Protein AF-A0A4Q5WDX4-F1 (afdb_monomer_lite)

Radius of gyration: 22.47 Å; chains: 1; bounding bo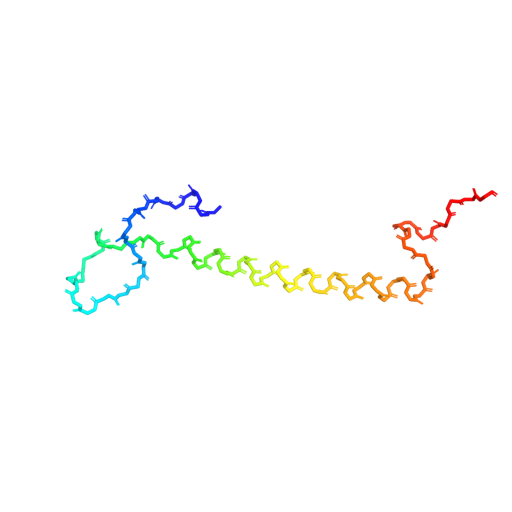x: 47×30×54 Å

Foldseek 3Di:
DVVVFPDDPQADQDDDPVDPPDPVSHGDCVVVVVVVVVVVVVVVVVVVVVVVQVVVCVVLVDSDPVSDDPDD

Structure (mmCIF, N/CA/C/O backbone):
data_AF-A0A4Q5WDX4-F1
#
_entry.id   AF-A0A4Q5WDX4-F1
#
loop_
_atom_site.group_PDB
_atom_site.id
_atom_site.type_symbol
_atom_site.label_atom_id
_atom_site.label_alt_id
_atom_site.label_comp_id
_atom_site.label_asym_id
_atom_site.label_entity_id
_atom_site.label_seq_id
_atom_site.pdbx_PDB_ins_code
_atom_site.Cartn_x
_atom_site.Cartn_y
_atom_site.Cartn_z
_atom_site.occupancy
_atom_site.B_iso_or_equiv
_atom_site.auth_seq_id
_atom_site.auth_comp_id
_atom_site.auth_asym_id
_atom_site.auth_atom_id
_atom_site.pdbx_PDB_model_num
ATOM 1 N N . ILE A 1 1 ? 5.296 9.580 -5.539 1.00 66.81 1 ILE A N 1
ATOM 2 C CA . ILE A 1 1 ? 6.286 8.526 -5.888 1.00 66.81 1 ILE A CA 1
ATOM 3 C C . ILE A 1 1 ? 6.230 8.208 -7.378 1.00 66.81 1 ILE A C 1
ATOM 5 O O . ILE A 1 1 ? 7.203 8.492 -8.055 1.00 66.81 1 ILE A O 1
ATOM 9 N N . PHE A 1 2 ? 5.098 7.730 -7.910 1.00 64.88 2 PHE A N 1
ATOM 10 C CA . PHE A 1 2 ? 4.971 7.379 -9.335 1.00 64.88 2 PHE A CA 1
ATOM 11 C C . PHE A 1 2 ? 5.321 8.538 -10.294 1.00 64.88 2 PHE A C 1
ATOM 13 O O . PHE A 1 2 ? 6.107 8.356 -11.209 1.00 64.88 2 PHE A O 1
ATOM 20 N N . ALA A 1 3 ? 4.848 9.760 -10.012 1.00 69.19 3 ALA A N 1
ATOM 21 C CA . ALA A 1 3 ? 5.153 10.958 -10.810 1.00 69.19 3 ALA A CA 1
ATOM 22 C C . ALA A 1 3 ? 6.618 11.450 -10.727 1.00 69.19 3 ALA A C 1
ATOM 24 O O . ALA A 1 3 ? 7.024 12.284 -11.527 1.00 69.19 3 ALA A O 1
ATOM 25 N N . MET A 1 4 ? 7.408 10.955 -9.765 1.00 73.19 4 MET A N 1
ATOM 26 C CA . MET A 1 4 ? 8.833 11.300 -9.618 1.00 73.19 4 MET A CA 1
ATOM 27 C C . MET A 1 4 ? 9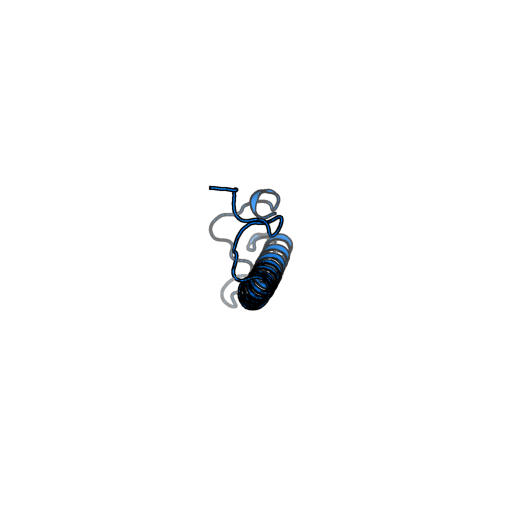.739 10.351 -10.420 1.00 73.19 4 MET A C 1
ATOM 29 O O . MET A 1 4 ? 10.912 10.649 -10.628 1.00 73.19 4 MET A O 1
ATOM 33 N N . GLY A 1 5 ? 9.208 9.202 -10.851 1.00 66.25 5 GLY A N 1
ATOM 34 C CA . GLY A 1 5 ? 9.893 8.263 -11.730 1.00 66.25 5 GLY A CA 1
ATOM 35 C C . GLY A 1 5 ? 9.714 8.693 -13.175 1.00 66.25 5 GLY A C 1
ATOM 36 O O . GLY A 1 5 ? 8.585 8.916 -13.597 1.00 66.25 5 GLY A O 1
ATOM 37 N N . ARG A 1 6 ? 10.810 8.825 -13.927 1.00 69.69 6 ARG A N 1
ATOM 38 C CA . ARG A 1 6 ? 10.815 9.187 -15.354 1.00 69.69 6 ARG A CA 1
ATOM 39 C C . ARG A 1 6 ? 9.777 8.365 -16.133 1.00 69.69 6 ARG A C 1
ATOM 41 O O . ARG A 1 6 ? 10.031 7.213 -16.474 1.00 69.69 6 ARG A O 1
ATOM 48 N N . LEU A 1 7 ? 8.618 8.969 -16.398 1.00 70.94 7 LEU A N 1
ATOM 49 C CA . LEU A 1 7 ? 7.486 8.310 -17.043 1.00 70.94 7 LEU A CA 1
ATOM 50 C C . LEU A 1 7 ? 7.850 7.981 -18.494 1.00 70.94 7 LEU A C 1
ATOM 52 O O . LEU A 1 7 ? 8.119 8.877 -19.294 1.00 70.94 7 LEU A O 1
ATOM 56 N N . ARG A 1 8 ? 7.863 6.687 -18.819 1.00 75.69 8 ARG A N 1
ATOM 57 C CA . ARG A 1 8 ? 7.975 6.168 -20.184 1.00 75.69 8 ARG A CA 1
ATOM 58 C C . ARG A 1 8 ? 6.685 5.450 -20.551 1.00 75.69 8 ARG A C 1
ATOM 60 O O . ARG A 1 8 ? 6.138 4.711 -19.737 1.00 75.69 8 ARG A O 1
ATOM 67 N N . VAL A 1 9 ? 6.216 5.695 -21.767 1.00 80.31 9 VAL A N 1
ATOM 68 C CA . VAL A 1 9 ? 5.040 5.039 -22.349 1.00 80.31 9 VAL A CA 1
ATOM 69 C C . VAL A 1 9 ? 5.501 3.752 -23.037 1.00 80.31 9 VAL A C 1
ATOM 71 O O . VAL A 1 9 ? 6.603 3.727 -23.581 1.00 80.31 9 VAL A O 1
ATOM 74 N N . ASP A 1 10 ? 4.693 2.693 -22.963 1.00 81.81 10 ASP A N 1
ATOM 75 C CA . ASP A 1 10 ? 4.917 1.395 -23.626 1.00 81.81 10 ASP A CA 1
ATOM 76 C C . ASP A 1 10 ? 6.242 0.677 -23.298 1.00 81.81 10 ASP A C 1
ATOM 78 O O . ASP A 1 10 ? 6.740 -0.127 -24.078 1.00 81.81 10 ASP A O 1
ATOM 82 N N . ALA A 1 11 ? 6.800 0.925 -22.109 1.00 86.44 11 ALA A N 1
ATOM 83 C CA . ALA A 1 11 ? 8.034 0.300 -21.626 1.00 86.44 11 ALA A CA 1
ATOM 84 C C . ALA A 1 11 ? 7.823 -0.347 -20.240 1.00 86.44 11 ALA A C 1
ATOM 86 O O . ALA A 1 11 ? 8.341 0.160 -19.242 1.00 86.44 11 ALA A O 1
ATOM 87 N N . PRO A 1 12 ? 7.014 -1.417 -20.107 1.00 87.69 12 PRO A N 1
ATOM 88 C CA . PRO A 1 12 ? 6.781 -2.058 -18.808 1.00 87.69 12 PRO A CA 1
ATOM 89 C C . PRO A 1 12 ? 8.101 -2.607 -18.243 1.00 87.69 12 PRO A C 1
ATOM 91 O O . PRO A 1 12 ? 8.866 -3.170 -19.012 1.00 87.69 12 PRO A O 1
ATOM 94 N N . PRO A 1 13 ? 8.405 -2.513 -16.934 1.00 88.25 13 PRO A N 1
ATOM 95 C CA . PRO A 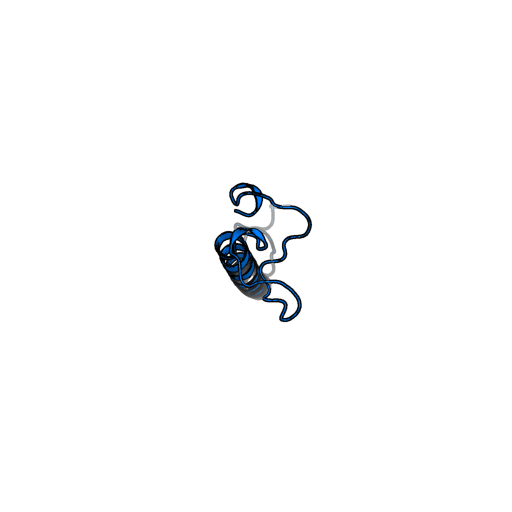1 13 ? 9.646 -3.053 -16.367 1.00 88.25 13 PRO A CA 1
ATOM 96 C C . PRO A 1 13 ? 9.538 -4.562 -16.109 1.00 88.25 13 PRO A C 1
ATOM 98 O O . PRO A 1 13 ? 9.712 -5.048 -14.992 1.00 88.25 13 PRO A O 1
ATOM 101 N N . ILE A 1 14 ? 9.190 -5.302 -17.155 1.00 89.62 14 ILE A N 1
ATOM 102 C CA . ILE A 1 14 ? 9.022 -6.751 -17.157 1.00 89.62 14 ILE A CA 1
ATOM 103 C C . ILE A 1 14 ? 9.807 -7.257 -18.357 1.00 89.62 14 ILE A C 1
ATOM 105 O O . ILE A 1 14 ? 9.549 -6.816 -19.471 1.00 89.62 14 ILE A O 1
ATOM 109 N N . LEU A 1 15 ? 10.766 -8.155 -18.131 1.00 89.69 15 LEU A N 1
ATOM 110 C CA . LEU A 1 15 ? 11.609 -8.686 -19.202 1.00 89.69 15 LEU A CA 1
ATOM 111 C C . LEU A 1 15 ? 10.764 -9.461 -20.220 1.00 89.69 15 LEU A C 1
ATOM 113 O O . LEU A 1 15 ? 10.061 -10.401 -19.846 1.00 89.69 15 LEU A O 1
ATOM 117 N N . ASP A 1 16 ? 10.885 -9.091 -21.494 1.00 88.69 16 ASP A N 1
ATOM 118 C CA . ASP A 1 16 ? 10.283 -9.812 -22.614 1.00 88.69 16 ASP A CA 1
ATOM 119 C C . ASP A 1 16 ? 11.383 -10.555 -23.396 1.00 88.69 16 ASP A C 1
ATOM 121 O O . ASP A 1 16 ? 12.283 -9.907 -23.937 1.00 88.69 16 ASP A O 1
ATOM 125 N N . PRO A 1 17 ? 11.341 -11.899 -23.486 1.00 88.00 17 PRO A N 1
ATOM 126 C CA . PRO A 1 17 ? 12.302 -12.681 -24.266 1.00 88.00 17 PRO A CA 1
ATOM 127 C C . PRO A 1 17 ? 12.364 -12.319 -25.759 1.00 88.00 17 PRO A C 1
ATOM 129 O O . PRO A 1 17 ? 13.364 -12.625 -26.409 1.00 88.00 17 PRO A O 1
ATOM 132 N N . ALA A 1 18 ? 11.312 -11.710 -26.316 1.00 87.06 18 ALA A N 1
ATOM 133 C CA 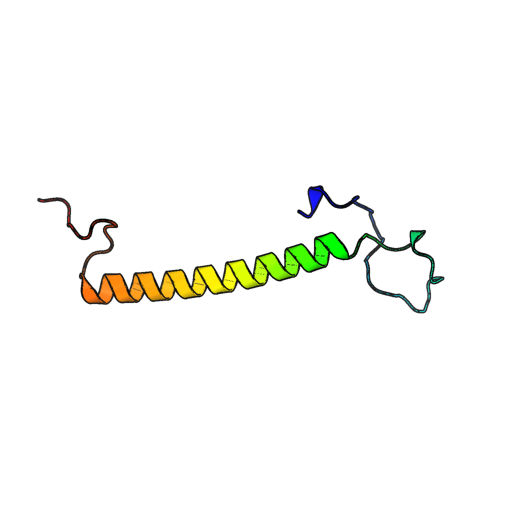. ALA A 1 18 ? 11.257 -11.280 -27.713 1.00 87.06 18 ALA A CA 1
ATOM 134 C C . ALA A 1 18 ? 11.966 -9.935 -27.968 1.00 87.06 18 ALA A C 1
ATOM 136 O O . ALA A 1 18 ? 12.199 -9.573 -29.123 1.00 87.06 18 ALA A O 1
ATOM 137 N N . VAL A 1 19 ? 12.317 -9.196 -26.911 1.00 83.56 19 VAL A N 1
ATOM 138 C CA . VAL A 1 19 ? 12.923 -7.863 -26.993 1.00 83.56 19 VAL A CA 1
ATOM 139 C C . VAL A 1 19 ? 14.398 -7.944 -26.579 1.00 83.56 19 VAL A C 1
ATOM 141 O O . VAL A 1 19 ? 14.723 -8.595 -25.584 1.00 83.56 19 VAL A O 1
ATOM 144 N N . PRO A 1 20 ? 15.326 -7.276 -27.295 1.00 83.38 20 PRO A N 1
ATOM 145 C CA . PRO A 1 20 ? 16.713 -7.178 -26.857 1.00 83.38 20 PRO A CA 1
ATOM 146 C C . PRO A 1 20 ? 16.806 -6.659 -25.418 1.00 83.38 20 PRO A C 1
ATOM 148 O O . PRO A 1 20 ? 16.134 -5.689 -25.053 1.00 83.38 20 PRO A O 1
ATOM 151 N N . ALA A 1 21 ? 17.658 -7.297 -24.611 1.00 80.75 21 ALA A N 1
ATOM 152 C CA . ALA A 1 21 ? 17.904 -6.943 -23.215 1.00 80.75 21 ALA A CA 1
ATOM 153 C C . ALA A 1 21 ? 18.701 -5.627 -23.100 1.00 80.75 21 ALA A C 1
ATOM 155 O O . ALA A 1 21 ? 19.866 -5.612 -22.706 1.00 80.75 21 ALA A O 1
ATOM 156 N N . ASP A 1 22 ? 18.059 -4.524 -23.474 1.00 85.31 22 ASP A N 1
ATOM 157 C CA . ASP A 1 22 ? 18.554 -3.158 -23.356 1.00 85.31 22 ASP A CA 1
ATOM 158 C C . ASP A 1 22 ? 17.694 -2.390 -22.345 1.00 85.31 22 ASP A C 1
ATOM 160 O O . ASP A 1 22 ? 16.468 -2.334 -22.451 1.00 85.31 22 ASP A O 1
ATOM 164 N N . VAL A 1 23 ? 18.352 -1.760 -21.373 1.00 82.88 23 VAL A N 1
ATOM 165 C CA . VAL A 1 23 ? 17.750 -0.875 -20.364 1.00 82.88 23 VAL A CA 1
ATOM 166 C C . VAL A 1 23 ? 16.979 0.300 -20.971 1.00 82.88 23 VAL A C 1
ATOM 168 O O . VAL A 1 23 ? 16.094 0.852 -20.315 1.00 82.88 23 VAL A O 1
ATOM 171 N N . ALA A 1 24 ? 17.260 0.691 -22.217 1.00 84.25 24 ALA A N 1
ATOM 172 C CA . ALA A 1 24 ? 16.483 1.712 -22.916 1.00 84.25 24 ALA A CA 1
ATOM 173 C C . ALA A 1 24 ? 15.013 1.305 -23.152 1.00 84.25 24 ALA A C 1
ATOM 175 O O . ALA A 1 24 ? 14.158 2.193 -23.207 1.00 84.25 24 ALA A O 1
ATOM 176 N N . ASN A 1 25 ? 14.724 -0.001 -23.223 1.00 86.44 25 ASN A N 1
ATOM 177 C CA . ASN A 1 25 ? 13.403 -0.555 -23.543 1.00 86.44 25 ASN A CA 1
ATOM 178 C C . ASN A 1 25 ? 12.474 -0.704 -22.324 1.00 86.44 25 ASN A C 1
ATOM 180 O O . ASN A 1 25 ? 11.309 -1.054 -22.488 1.00 86.44 25 ASN A O 1
ATOM 184 N N . TYR A 1 26 ? 12.963 -0.430 -21.110 1.00 87.81 26 TYR A N 1
ATOM 185 C CA . TYR A 1 26 ? 12.232 -0.662 -19.862 1.00 87.81 26 TYR A CA 1
ATOM 186 C C . TYR A 1 26 ? 12.073 0.638 -19.049 1.00 87.81 26 TYR A C 1
ATOM 188 O O . TYR A 1 26 ? 12.934 1.527 -19.066 1.00 87.81 26 TYR A O 1
ATOM 196 N N . ALA A 1 27 ? 10.952 0.777 -18.338 1.00 88.88 27 ALA A N 1
ATOM 197 C CA . ALA A 1 27 ? 10.768 1.820 -17.330 1.00 88.88 27 ALA A CA 1
ATOM 198 C C . ALA A 1 27 ? 11.594 1.525 -16.068 1.00 88.88 27 ALA A C 1
ATOM 200 O O . ALA A 1 27 ? 12.019 0.397 -15.831 1.00 88.88 27 ALA A O 1
ATOM 201 N N . ASP A 1 28 ? 11.797 2.545 -15.233 1.00 88.44 28 ASP A N 1
ATOM 202 C CA . ASP A 1 28 ? 12.461 2.375 -13.941 1.00 88.44 28 ASP A CA 1
ATOM 203 C C . ASP A 1 28 ? 11.586 1.509 -13.003 1.00 88.44 28 ASP A C 1
ATOM 205 O O . ASP A 1 28 ? 10.448 1.897 -12.705 1.00 88.44 28 ASP A O 1
ATOM 209 N N . PRO A 1 29 ? 12.073 0.343 -12.532 1.00 88.56 29 PRO A N 1
ATOM 210 C CA . PRO A 1 29 ? 11.322 -0.519 -11.625 1.00 88.56 29 PRO A CA 1
ATOM 211 C C . PRO A 1 29 ? 11.266 0.022 -10.188 1.00 88.56 29 PRO A C 1
ATOM 213 O O . PRO A 1 29 ? 10.383 -0.382 -9.423 1.00 88.56 29 PRO A O 1
ATOM 216 N N . LEU A 1 30 ? 12.169 0.930 -9.789 1.00 89.94 30 LEU A N 1
ATOM 217 C CA . LEU A 1 30 ? 12.282 1.380 -8.397 1.00 89.94 30 LEU A CA 1
ATOM 218 C C . LEU A 1 30 ? 11.013 2.101 -7.910 1.00 89.94 30 LEU A C 1
ATOM 220 O O . LEU A 1 30 ? 10.472 1.698 -6.874 1.00 89.94 30 LEU A O 1
ATOM 224 N N . PRO A 1 31 ? 10.456 3.102 -8.628 1.00 90.88 31 PRO A N 1
ATOM 225 C CA . PRO A 1 31 ? 9.215 3.748 -8.210 1.00 90.88 31 PRO A CA 1
ATOM 226 C C . PRO A 1 31 ? 8.036 2.772 -8.123 1.00 90.88 31 PRO A C 1
ATOM 228 O O . PRO A 1 31 ? 7.152 2.967 -7.291 1.00 90.88 31 PRO A O 1
ATOM 231 N N . GLN A 1 32 ? 8.019 1.719 -8.947 1.00 87.88 32 GLN A N 1
ATOM 232 C CA . GLN A 1 32 ? 6.932 0.736 -8.970 1.00 87.88 32 GLN A CA 1
ATOM 233 C C . GLN A 1 32 ? 6.976 -0.189 -7.754 1.00 87.88 32 GLN A C 1
ATOM 235 O O . GLN A 1 32 ? 5.954 -0.364 -7.089 1.00 87.88 32 GLN A O 1
ATOM 240 N N . GLY A 1 33 ? 8.158 -0.703 -7.400 1.00 92.12 33 GLY A N 1
ATOM 241 C CA . GLY A 1 33 ? 8.337 -1.496 -6.180 1.00 92.12 33 GLY A CA 1
ATOM 242 C C . GLY A 1 33 ? 8.001 -0.701 -4.914 1.00 92.12 33 GLY A C 1
ATOM 243 O O . GLY A 1 33 ? 7.313 -1.200 -4.018 1.00 92.12 33 GLY A O 1
ATOM 244 N N . LEU A 1 34 ? 8.408 0.572 -4.866 1.00 93.62 34 LEU A N 1
ATOM 245 C CA . LEU A 1 34 ? 8.079 1.469 -3.754 1.00 93.62 34 LEU A CA 1
ATOM 246 C C . LEU A 1 34 ? 6.571 1.726 -3.640 1.00 93.62 34 LEU A C 1
ATOM 248 O O . LEU A 1 34 ? 6.036 1.727 -2.532 1.00 93.62 34 LEU A O 1
ATOM 252 N N . VAL A 1 35 ? 5.871 1.911 -4.763 1.00 93.25 35 VAL A N 1
ATOM 253 C CA . VAL A 1 35 ? 4.410 2.083 -4.759 1.00 93.25 35 VAL A CA 1
ATOM 254 C C . VAL A 1 35 ? 3.699 0.804 -4.324 1.00 93.25 35 VAL A C 1
ATOM 256 O O . VAL A 1 35 ? 2.809 0.889 -3.482 1.00 93.25 35 VAL A O 1
ATOM 259 N N . LEU A 1 36 ? 4.106 -0.373 -4.811 1.00 95.12 36 LEU A N 1
ATOM 260 C CA . LEU A 1 36 ? 3.511 -1.644 -4.378 1.00 95.12 36 LEU A CA 1
ATOM 261 C C . LEU A 1 36 ? 3.670 -1.848 -2.865 1.00 95.12 36 LEU A C 1
ATOM 263 O O . LEU A 1 36 ? 2.721 -2.225 -2.180 1.00 95.12 36 LEU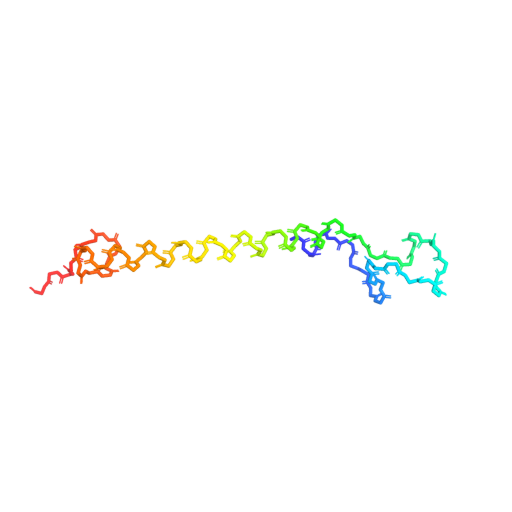 A O 1
ATOM 267 N N . THR A 1 37 ? 4.850 -1.518 -2.336 1.00 96.38 37 THR A N 1
ATOM 268 C CA . THR A 1 37 ? 5.132 -1.576 -0.896 1.00 96.38 37 THR A CA 1
ATOM 269 C C . THR A 1 37 ? 4.230 -0.619 -0.119 1.00 96.38 37 THR A C 1
ATOM 271 O O . THR A 1 37 ? 3.594 -1.015 0.857 1.00 96.38 37 THR A O 1
ATOM 274 N N . ALA A 1 38 ? 4.124 0.631 -0.572 1.00 96.44 38 ALA A N 1
ATOM 275 C CA . ALA A 1 38 ? 3.280 1.635 0.065 1.00 96.44 38 ALA A CA 1
ATOM 276 C C . ALA A 1 38 ? 1.793 1.242 0.054 1.00 96.44 38 ALA A C 1
ATOM 278 O O . ALA A 1 38 ? 1.106 1.462 1.050 1.00 96.44 38 ALA A O 1
ATOM 279 N N . ILE A 1 39 ? 1.304 0.626 -1.028 1.00 96.94 39 ILE A N 1
ATOM 280 C CA . ILE A 1 39 ? -0.078 0.134 -1.129 1.00 96.94 39 ILE A CA 1
ATOM 281 C C . ILE A 1 39 ? -0.351 -0.932 -0.065 1.00 96.94 39 ILE A C 1
ATOM 283 O O . ILE A 1 39 ? -1.340 -0.829 0.659 1.00 96.94 39 ILE A O 1
ATOM 287 N N . VAL A 1 40 ? 0.524 -1.933 0.062 1.00 98.19 40 VAL A N 1
ATOM 288 C CA . VAL A 1 40 ? 0.330 -3.031 1.023 1.00 98.19 40 VAL A CA 1
ATOM 289 C C . VAL A 1 40 ? 0.421 -2.531 2.465 1.00 98.19 40 VAL A C 1
ATOM 291 O O . VAL A 1 40 ? -0.416 -2.898 3.289 1.00 98.19 40 VAL A O 1
ATOM 294 N N . ILE A 1 41 ? 1.381 -1.650 2.768 1.00 98.19 41 ILE A N 1
ATOM 295 C CA . ILE A 1 41 ? 1.489 -1.020 4.093 1.00 98.19 41 ILE A CA 1
ATOM 296 C C . ILE A 1 41 ? 0.233 -0.199 4.397 1.00 98.19 41 ILE A C 1
ATOM 298 O O . ILE A 1 41 ? -0.344 -0.346 5.472 1.00 98.19 41 ILE A O 1
ATOM 302 N N . GLY A 1 42 ? -0.213 0.637 3.456 1.00 97.94 42 GLY A N 1
ATOM 303 C CA . GLY A 1 42 ? -1.412 1.457 3.615 1.00 97.94 42 GLY A CA 1
ATOM 304 C C . GLY A 1 42 ? -2.648 0.606 3.891 1.00 97.94 42 GLY A C 1
ATOM 305 O O . GLY A 1 42 ? -3.358 0.858 4.859 1.00 97.94 42 GLY A O 1
ATOM 306 N N . PHE A 1 43 ? -2.848 -0.458 3.112 1.00 98.56 43 PHE A N 1
ATOM 307 C CA . PHE A 1 43 ? -3.951 -1.393 3.320 1.00 98.56 43 PHE A CA 1
ATOM 308 C C . PHE A 1 43 ? -3.903 -2.051 4.706 1.00 98.56 43 PHE A C 1
ATOM 310 O O . PHE A 1 43 ? -4.908 -2.053 5.418 1.00 98.56 43 PHE A O 1
ATOM 317 N N . ALA A 1 44 ? -2.740 -2.563 5.118 1.00 98.50 44 ALA A N 1
ATOM 318 C CA . ALA A 1 44 ? -2.575 -3.199 6.423 1.00 98.50 44 ALA A CA 1
ATOM 319 C C . ALA A 1 44 ? -2.839 -2.221 7.581 1.00 98.50 44 ALA A C 1
ATOM 321 O O . ALA A 1 44 ? -3.540 -2.566 8.533 1.00 98.50 44 ALA A O 1
ATOM 322 N N . MET A 1 45 ? -2.335 -0.987 7.479 1.00 98.56 45 MET A N 1
ATOM 323 C CA . MET A 1 45 ? -2.567 0.063 8.472 1.00 98.56 45 MET A CA 1
ATOM 324 C C . MET A 1 45 ? -4.041 0.472 8.539 1.00 98.56 45 MET A C 1
ATOM 326 O O . MET A 1 45 ? -4.571 0.624 9.637 1.00 98.56 45 MET A O 1
ATOM 330 N N . THR A 1 46 ? -4.731 0.602 7.400 1.00 98.25 46 THR A N 1
ATOM 331 C CA . THR A 1 46 ? -6.176 0.880 7.374 1.00 98.25 46 THR A CA 1
ATOM 332 C C . THR A 1 46 ? -6.974 -0.264 7.994 1.00 98.25 46 THR A C 1
ATOM 334 O O . THR A 1 46 ? -7.862 -0.008 8.800 1.00 98.25 46 THR A O 1
ATOM 337 N N . ALA A 1 47 ? -6.648 -1.520 7.682 1.00 98.56 47 ALA A N 1
ATOM 338 C CA . ALA A 1 47 ? -7.320 -2.675 8.273 1.00 98.56 47 ALA A CA 1
ATOM 339 C C . ALA A 1 47 ? -7.133 -2.722 9.798 1.00 98.56 47 ALA A C 1
ATOM 341 O O . ALA A 1 47 ? -8.111 -2.869 10.533 1.00 98.56 47 ALA A O 1
ATOM 342 N N . LEU A 1 48 ? -5.899 -2.528 10.278 1.00 98.38 48 LEU A N 1
ATOM 343 C CA . LEU A 1 48 ? -5.610 -2.431 11.709 1.00 98.38 48 LEU A CA 1
ATOM 344 C C . LEU A 1 48 ? -6.404 -1.291 12.357 1.00 98.38 48 LEU A C 1
ATOM 346 O O . LEU A 1 48 ? -7.029 -1.491 13.394 1.00 98.38 48 LEU A O 1
ATOM 350 N N . TYR A 1 49 ? -6.417 -0.115 11.732 1.00 97.50 49 TYR A N 1
ATOM 351 C CA . TYR A 1 49 ? -7.144 1.045 12.235 1.00 97.50 49 TYR A CA 1
ATOM 352 C C . TYR A 1 49 ? -8.652 0.784 12.353 1.00 97.50 49 TYR A C 1
ATOM 354 O O . TYR A 1 49 ? -9.243 1.092 13.384 1.00 97.50 49 TYR A O 1
ATOM 362 N N . LEU A 1 50 ? -9.268 0.139 11.358 1.00 97.31 50 LEU A N 1
ATOM 363 C CA . LEU A 1 50 ? -10.687 -0.234 11.405 1.00 97.31 50 LEU A CA 1
ATOM 364 C C . LEU A 1 50 ? -11.000 -1.205 12.551 1.00 97.31 50 LEU A C 1
ATOM 366 O O . LEU A 1 50 ? -12.016 -1.050 13.226 1.00 97.31 50 LEU A O 1
ATOM 370 N N . VAL A 1 51 ? -10.124 -2.183 12.801 1.00 97.69 51 VAL A N 1
ATOM 371 C CA . VAL A 1 51 ? -10.276 -3.110 13.935 1.00 97.69 51 VAL A CA 1
ATOM 372 C C . VAL A 1 51 ? -10.189 -2.361 15.264 1.00 97.69 51 VAL A C 1
ATOM 374 O O . VAL A 1 51 ? -11.008 -2.599 16.152 1.00 97.69 51 VAL A O 1
ATOM 377 N N . LEU A 1 52 ? -9.238 -1.432 15.394 1.00 96.06 52 LEU A N 1
ATOM 378 C CA . LEU A 1 52 ? -9.101 -0.602 16.591 1.00 96.06 52 LEU A CA 1
ATOM 379 C C . LEU A 1 52 ? -10.337 0.275 16.821 1.00 96.06 52 LEU A C 1
ATOM 381 O O . LEU A 1 52 ? -10.816 0.337 17.950 1.00 96.06 52 LEU A O 1
ATOM 385 N N . LEU A 1 53 ? -10.885 0.897 15.774 1.00 94.00 53 LEU A N 1
ATOM 386 C CA . LEU A 1 53 ? -12.109 1.701 15.872 1.00 94.00 53 LEU A CA 1
ATOM 387 C C . LEU A 1 53 ? -13.315 0.863 16.304 1.00 94.00 53 LEU A C 1
ATOM 389 O O . LEU A 1 53 ? -14.061 1.265 17.196 1.00 94.00 53 LEU A O 1
ATOM 393 N N . LEU A 1 54 ? -13.490 -0.325 15.721 1.00 94.44 54 LEU A N 1
ATOM 394 C CA . LEU A 1 54 ? -14.592 -1.209 16.091 1.00 94.44 54 LEU A CA 1
ATOM 395 C C . LEU A 1 54 ? -14.472 -1.685 17.546 1.00 94.44 54 LEU A C 1
ATOM 397 O O . LEU A 1 54 ? -15.472 -1.737 18.262 1.00 94.44 54 LEU A O 1
ATOM 401 N N . ALA A 1 55 ? -13.253 -1.995 17.994 1.00 94.19 55 ALA A N 1
ATOM 402 C CA . ALA A 1 55 ? -12.989 -2.356 19.381 1.00 94.19 55 ALA A CA 1
ATOM 403 C C . ALA A 1 55 ? -13.250 -1.181 20.335 1.00 94.19 55 ALA A C 1
ATOM 405 O O . ALA A 1 55 ? -13.915 -1.365 21.352 1.00 94.19 55 ALA A O 1
ATOM 406 N N . ALA A 1 56 ? -12.782 0.024 19.994 1.00 90.50 56 ALA A N 1
ATOM 407 C CA . ALA A 1 56 ? -13.005 1.229 20.786 1.00 90.50 56 ALA A CA 1
ATOM 408 C C . ALA A 1 56 ? -14.503 1.506 20.953 1.00 90.50 56 ALA A C 1
ATOM 410 O O . ALA A 1 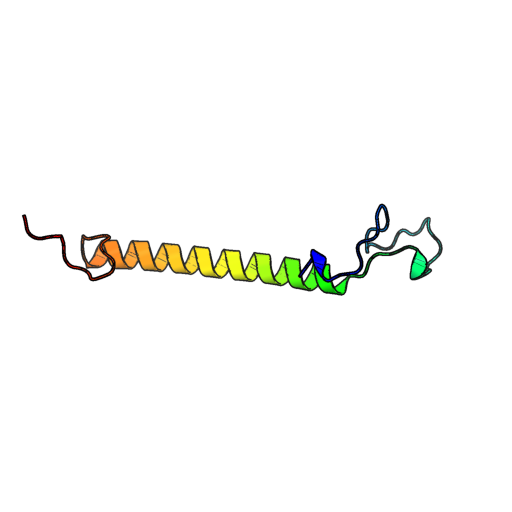56 ? -14.972 1.600 22.083 1.00 90.50 56 ALA A O 1
ATOM 411 N N . ARG A 1 57 ? -15.269 1.498 19.855 1.00 89.56 57 ARG A N 1
ATOM 412 C CA . ARG A 1 57 ? -16.727 1.664 19.890 1.00 89.56 57 ARG A CA 1
ATOM 413 C C . ARG A 1 57 ? -17.428 0.575 20.704 1.00 89.56 57 ARG A C 1
ATOM 415 O O . ARG A 1 57 ? -18.391 0.864 21.408 1.00 89.56 57 ARG A O 1
ATOM 422 N N . GLY A 1 58 ? -16.960 -0.672 20.628 1.00 90.62 58 GLY A N 1
ATOM 423 C CA . GLY A 1 58 ? -17.491 -1.769 21.441 1.00 90.62 58 GLY A CA 1
ATOM 424 C C . GLY A 1 58 ? -17.268 -1.583 22.947 1.00 90.62 58 GLY A C 1
ATOM 425 O O . GLY A 1 58 ? -18.065 -2.077 23.740 1.00 90.62 58 GLY A O 1
ATOM 426 N N . LEU A 1 59 ? -16.212 -0.864 23.340 1.00 88.88 59 LEU A N 1
ATOM 427 C CA . LEU A 1 59 ? -15.876 -0.590 24.739 1.00 88.88 59 LEU A CA 1
ATOM 428 C C . LEU A 1 59 ? -16.530 0.690 25.274 1.00 88.88 59 LEU A C 1
ATOM 430 O O . LEU A 1 59 ? -16.953 0.712 26.427 1.00 88.88 59 LEU A O 1
ATOM 434 N N . THR A 1 60 ? -16.598 1.752 24.469 1.00 87.12 60 THR A N 1
ATOM 435 C CA . THR A 1 60 ? -17.109 3.069 24.890 1.00 87.12 60 THR A CA 1
ATOM 436 C C . THR A 1 60 ? -18.597 3.253 24.604 1.00 87.12 60 THR A C 1
ATOM 438 O O . THR A 1 60 ? -19.221 4.137 25.180 1.00 87.12 60 THR A O 1
ATOM 441 N N . GLY A 1 61 ? -19.171 2.462 23.695 1.00 84.81 61 GLY A N 1
ATOM 442 C CA . GLY A 1 61 ? -20.540 2.641 23.207 1.00 84.81 61 GLY A CA 1
ATOM 443 C C . GLY A 1 61 ? -20.730 3.849 22.280 1.00 84.81 61 GLY A C 1
ATOM 444 O O . GLY A 1 61 ? -21.778 3.956 21.650 1.00 84.81 61 GLY A O 1
ATOM 445 N N . THR A 1 62 ? -19.716 4.707 22.133 1.00 84.00 62 THR A N 1
ATOM 446 C CA . THR A 1 62 ? -19.740 5.934 21.324 1.00 84.00 62 THR A CA 1
ATOM 447 C C . THR A 1 62 ? -18.661 5.901 20.240 1.00 84.00 62 THR A C 1
ATOM 449 O O . THR A 1 62 ? -17.606 5.288 20.403 1.00 84.00 62 THR A O 1
ATOM 452 N N . ASP A 1 63 ? -18.941 6.553 19.113 1.00 83.69 63 ASP A N 1
ATOM 453 C CA . ASP A 1 63 ? -18.007 6.756 17.994 1.00 83.69 63 ASP A CA 1
ATOM 454 C C . ASP A 1 63 ? -17.376 8.164 18.031 1.00 83.69 63 ASP A C 1
ATOM 456 O O . ASP A 1 63 ? -16.725 8.592 17.077 1.00 83.69 63 ASP A O 1
ATOM 460 N N . HIS A 1 64 ? -17.593 8.925 19.116 1.00 84.62 64 HIS A N 1
ATOM 461 C CA . HIS A 1 64 ? -16.962 10.232 19.275 1.00 84.62 64 HIS A CA 1
ATOM 462 C C . HIS A 1 64 ? -15.474 10.074 19.595 1.00 84.62 64 HIS A C 1
ATOM 464 O O . HIS A 1 64 ? -15.074 9.259 20.427 1.00 84.62 64 HIS A O 1
ATOM 470 N N . VAL A 1 65 ? -14.643 10.869 18.922 1.00 79.81 65 VAL A N 1
ATOM 471 C CA . VAL A 1 65 ? -13.176 10.783 19.009 1.00 79.81 65 VAL A CA 1
ATOM 472 C C . VAL A 1 65 ? -12.623 11.096 20.403 1.00 79.81 65 VAL A C 1
ATOM 474 O O . VAL A 1 65 ? -11.528 10.641 20.726 1.00 79.81 65 VAL A O 1
ATOM 477 N N . ASP A 1 66 ? -13.360 11.839 21.227 1.00 77.88 66 ASP A N 1
ATOM 478 C CA . ASP A 1 66 ? -13.016 12.165 22.619 1.00 77.88 66 ASP A CA 1
ATOM 479 C C . ASP A 1 66 ? -13.780 11.305 23.656 1.00 77.88 66 ASP A C 1
ATOM 481 O O . ASP A 1 66 ? -13.559 11.444 24.859 1.00 77.88 66 ASP A O 1
ATOM 485 N N . GLY A 1 67 ? -14.651 10.395 23.206 1.00 69.25 67 GLY A N 1
ATOM 486 C CA . GLY A 1 67 ? -15.426 9.498 24.063 1.00 69.25 67 GLY A CA 1
ATOM 487 C C . GLY A 1 67 ? -16.579 10.144 24.839 1.00 69.25 67 GLY A C 1
ATOM 488 O O . GLY A 1 67 ? -17.149 9.481 25.707 1.00 69.25 67 GLY A O 1
ATOM 489 N N . GLN A 1 68 ? -16.938 11.398 24.564 1.00 76.44 68 GLN A N 1
ATOM 490 C CA . GLN A 1 68 ? -18.114 12.053 25.148 1.00 76.44 68 GLN A CA 1
ATOM 491 C C . GLN A 1 68 ? -19.235 12.066 24.099 1.00 76.44 68 GLN A C 1
ATOM 493 O O . GLN A 1 68 ? -18.998 12.377 22.938 1.00 76.44 68 GLN A O 1
ATOM 498 N N . GLU A 1 69 ? -20.470 11.714 24.452 1.00 72.44 69 GLU A N 1
ATOM 499 C CA . GLU A 1 69 ? -21.593 12.105 23.589 1.00 72.44 69 GLU A CA 1
ATOM 500 C C . GLU A 1 69 ? -21.876 13.593 23.837 1.00 72.44 69 GLU A C 1
ATOM 502 O O . GLU A 1 69 ? -21.801 14.014 24.992 1.00 72.44 69 GLU A O 1
ATOM 507 N N . PRO A 1 70 ? -22.149 14.413 22.802 1.00 71.50 70 PRO A N 1
ATOM 508 C CA . PRO A 1 70 ? -22.519 15.804 23.020 1.00 71.50 70 PRO A CA 1
ATOM 509 C C . PRO A 1 70 ? -23.735 15.844 23.947 1.00 71.50 70 PRO A C 1
ATOM 511 O O . PRO A 1 70 ? -24.770 15.269 23.603 1.00 71.50 70 PRO A O 1
ATOM 514 N N . ASP A 1 71 ? -23.579 16.486 25.109 1.00 70.38 71 ASP A N 1
ATOM 515 C CA . ASP A 1 71 ? -24.645 16.662 26.094 1.00 70.38 71 ASP A CA 1
ATOM 516 C C . ASP A 1 71 ? -25.924 17.149 25.388 1.00 70.38 71 ASP A C 1
ATOM 518 O O . ASP A 1 71 ? -25.916 18.173 24.695 1.00 70.38 71 ASP A O 1
ATOM 522 N N . GLN A 1 72 ? -27.007 16.381 25.536 1.00 56.22 72 GLN A N 1
ATOM 523 C CA . GLN A 1 72 ? -28.367 16.824 25.216 1.00 56.22 72 GLN A CA 1
ATOM 524 C C . GLN A 1 72 ? -28.860 17.839 26.244 1.00 56.22 72 GLN A C 1
ATOM 526 O O . GLN A 1 72 ? -28.691 17.580 27.458 1.00 56.22 72 GLN A O 1
#

pLDDT: mean 86.26, std 9.99, range [56.22, 98.56]

Sequence (72 aa):
IFAMGRLRVDAPPILDPAVPADVANYADPLPQGLVLTAIVIGFAMTALYLVLLLAARGLTGTDHVDGQEPDQ

Secondary structure (DSSP, 8-state):
-GGGS---SS--SS--TTS---GGGS--SHHHHHHHHHHHHHHHHHHHHHHHHHHHHHHHS---TTSPPPP-